Protein AF-A0A9P0JLU2-F1 (afdb_monomer)

Nearest PDB structures (foldseek):
  4q2x-assembly2_B  TM=3.351E-01  e=6.042E-01  Homo sapiens
  4q2t-assembly2_B  TM=3.533E-01  e=6.460E-01  Homo sapiens
  4q2t-assembly1_A  TM=3.492E-01  e=5.285E-01  Homo sapiens
  4r3z-assembly1_B  TM=3.328E-01  e=2.155E+00  Homo sapiens
  5jld-assembly1_A  TM=2.939E-01  e=2.635E+00  Plasmodium falciparum 3D7

Solvent-accessible surface area (backbone atoms only — not comparable to full-atom values): 4879 Å² total; per-residue (Å²): 134,65,65,69,56,57,52,60,74,49,43,71,78,36,63,92,70,84,62,81,90,74,83,89,58,57,74,67,56,49,49,53,50,51,52,44,46,61,74,62,78,45,92,84,38,57,50,74,57,96,82,40,39,37,38,54,47,88,92,75,79,46,72,45,74,49,89,52,77,73,49,51,77,77,107

Structure (mmCIF, N/CA/C/O backbone):
data_AF-A0A9P0JLU2-F1
#
_entry.id   AF-A0A9P0JLU2-F1
#
loop_
_atom_site.group_PDB
_atom_site.id
_atom_site.type_symbol
_atom_site.label_atom_id
_atom_site.label_alt_id
_atom_site.label_comp_id
_atom_site.label_asym_id
_atom_site.label_entity_id
_atom_site.label_seq_id
_atom_site.pdbx_PDB_ins_code
_atom_site.Cartn_x
_atom_site.Cartn_y
_atom_site.Cartn_z
_atom_site.occupancy
_atom_site.B_iso_or_equiv
_atom_site.auth_seq_id
_atom_site.auth_comp_id
_atom_site.auth_asym_id
_atom_site.auth_atom_id
_atom_site.pdbx_PDB_model_num
ATOM 1 N N . MET A 1 1 ? -11.535 -12.698 16.031 1.00 52.44 1 MET A N 1
ATOM 2 C CA . MET A 1 1 ? -11.882 -11.297 15.692 1.00 52.44 1 MET A CA 1
ATOM 3 C C . MET A 1 1 ? -10.602 -10.519 15.411 1.00 52.44 1 MET A C 1
ATOM 5 O O . MET A 1 1 ? -9.752 -10.457 16.287 1.00 52.44 1 MET A O 1
ATOM 9 N N . TYR A 1 2 ? -10.430 -9.954 14.212 1.00 75.12 2 TYR A N 1
ATOM 10 C CA . TYR A 1 2 ? -9.266 -9.115 13.886 1.00 75.12 2 TYR A CA 1
ATOM 11 C C . TYR A 1 2 ? -9.582 -7.643 14.191 1.00 75.12 2 TYR A C 1
ATOM 13 O O . TYR A 1 2 ? -9.952 -6.883 13.302 1.00 75.12 2 TYR A O 1
ATOM 21 N N . TYR A 1 3 ? -9.433 -7.225 15.454 1.00 84.56 3 TYR A N 1
ATOM 22 C CA . TYR A 1 3 ? -9.677 -5.839 15.899 1.00 84.56 3 TYR A CA 1
ATOM 23 C C . TYR A 1 3 ? -8.933 -4.782 15.062 1.00 84.56 3 TYR A C 1
ATOM 25 O O . TYR A 1 3 ? -9.444 -3.686 14.843 1.00 84.56 3 TYR A O 1
ATOM 33 N N . LYS A 1 4 ? -7.755 -5.136 14.530 1.00 84.88 4 LYS A N 1
ATOM 34 C CA . LYS A 1 4 ? -6.971 -4.290 13.616 1.00 84.88 4 LYS A CA 1
ATOM 35 C C . LYS A 1 4 ? -7.739 -3.938 12.336 1.00 84.88 4 LYS A C 1
ATOM 37 O O . LYS A 1 4 ? -7.716 -2.784 11.918 1.00 84.88 4 LYS A O 1
ATOM 42 N N . GLN A 1 5 ? -8.436 -4.912 11.749 1.00 84.56 5 GLN A N 1
ATOM 43 C CA . GLN A 1 5 ? -9.214 -4.712 10.526 1.00 84.56 5 GLN A CA 1
ATOM 44 C C . GLN A 1 5 ? -10.386 -3.767 10.786 1.00 84.56 5 GLN A C 1
ATOM 46 O O . GLN A 1 5 ? -10.561 -2.787 10.071 1.00 84.56 5 GLN A O 1
ATOM 51 N N . LEU A 1 6 ? -11.113 -3.999 11.884 1.00 88.38 6 LEU A N 1
ATOM 52 C CA . LEU A 1 6 ? -12.241 -3.161 12.280 1.00 88.38 6 LEU A CA 1
ATOM 53 C C . LEU A 1 6 ? -11.825 -1.693 12.470 1.00 88.38 6 LEU A C 1
ATOM 55 O O . LEU A 1 6 ? -12.531 -0.792 12.019 1.00 88.38 6 LEU A O 1
ATOM 59 N N . ALA A 1 7 ? -10.672 -1.443 13.098 1.00 88.06 7 ALA A N 1
ATOM 60 C CA . ALA A 1 7 ? -10.139 -0.092 13.267 1.00 88.06 7 ALA A CA 1
ATOM 61 C C . ALA A 1 7 ? -9.778 0.565 11.922 1.00 88.06 7 ALA A C 1
ATOM 63 O O . ALA A 1 7 ? -10.075 1.740 11.706 1.00 88.06 7 ALA A O 1
ATOM 64 N N . TYR A 1 8 ? -9.169 -0.188 11.001 1.00 88.50 8 TYR A N 1
ATOM 65 C CA . TYR A 1 8 ? -8.809 0.322 9.678 1.00 88.50 8 TYR A CA 1
ATOM 66 C C . TYR A 1 8 ? -10.039 0.639 8.819 1.00 88.50 8 TYR A C 1
ATOM 68 O O . TYR A 1 8 ? -10.088 1.698 8.190 1.00 88.50 8 TYR A O 1
ATOM 76 N N . ASP A 1 9 ? -11.054 -0.223 8.840 1.00 88.06 9 ASP A N 1
ATOM 77 C CA . ASP A 1 9 ? -12.299 -0.034 8.087 1.00 88.06 9 ASP A CA 1
ATOM 78 C C . ASP A 1 9 ? -13.077 1.191 8.587 1.00 88.06 9 ASP A C 1
ATOM 80 O O . ASP A 1 9 ? -13.616 1.974 7.798 1.00 88.06 9 ASP A O 1
ATOM 84 N N . ASN A 1 10 ? -13.053 1.422 9.903 1.00 91.12 10 ASN A N 1
ATOM 85 C CA . ASN A 1 10 ? -13.717 2.551 10.548 1.00 91.12 10 ASN A CA 1
ATOM 86 C C . ASN A 1 10 ? -12.852 3.819 10.633 1.00 91.12 10 ASN A C 1
ATOM 88 O O . ASN A 1 10 ? -13.311 4.831 11.160 1.00 91.12 10 ASN A O 1
ATOM 92 N N . LYS A 1 11 ? -11.638 3.847 10.057 1.00 89.69 11 LYS A N 1
ATOM 93 C CA . LYS A 1 11 ? -10.743 5.025 10.111 1.00 89.69 11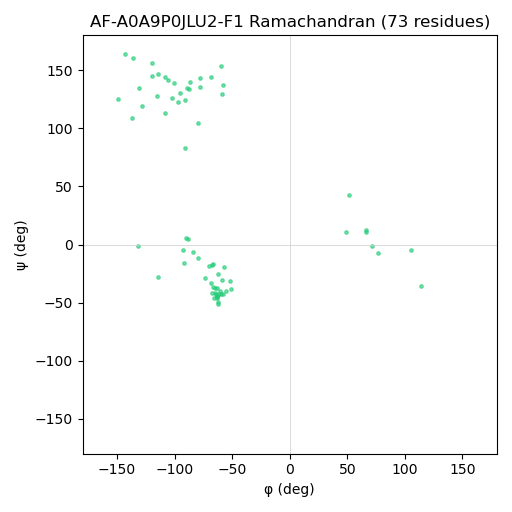 LYS A CA 1
ATOM 94 C C . LYS A 1 11 ? -11.364 6.308 9.548 1.00 89.69 11 LYS A C 1
ATOM 96 O O . LYS A 1 11 ? -10.895 7.402 9.838 1.00 89.69 11 LYS A O 1
ATOM 101 N N . LYS A 1 12 ? -12.422 6.195 8.734 1.00 90.12 12 LYS A N 1
ATOM 102 C CA . LYS A 1 12 ? -13.189 7.345 8.228 1.00 90.12 12 LYS A CA 1
ATOM 103 C C . LYS A 1 12 ? -13.863 8.145 9.348 1.00 90.12 12 LYS A C 1
ATOM 105 O O . LYS A 1 12 ? -14.078 9.336 9.150 1.00 90.12 12 LYS A O 1
ATOM 110 N N . LEU A 1 13 ? -14.152 7.526 10.494 1.00 93.94 13 LEU A N 1
ATOM 111 C CA . LEU A 1 13 ? -14.693 8.202 11.679 1.00 93.94 13 LEU A CA 1
ATOM 112 C C . LEU A 1 13 ? -13.682 9.169 12.316 1.00 93.94 13 LEU A C 1
ATOM 114 O O . LEU A 1 13 ? -14.073 10.054 13.062 1.00 93.94 13 LEU A O 1
ATOM 118 N N . LEU A 1 14 ? -12.393 9.032 11.988 1.00 91.94 14 LEU A N 1
ATOM 119 C CA . LEU A 1 14 ? -11.321 9.927 12.432 1.00 91.94 14 LEU A CA 1
ATOM 120 C C . LEU A 1 14 ? -11.090 11.102 11.468 1.00 91.94 14 LEU A C 1
ATOM 122 O O . LEU A 1 14 ? -10.145 11.871 11.634 1.00 91.94 14 LEU A O 1
ATOM 126 N N . LYS A 1 15 ? -11.920 11.265 10.429 1.00 90.12 15 LYS A N 1
ATOM 127 C CA . LYS A 1 15 ? -11.832 12.461 9.582 1.00 90.12 15 LYS A CA 1
ATOM 128 C C . LYS A 1 15 ? -12.015 13.709 10.451 1.00 90.12 15 LYS A C 1
ATOM 130 O O . LYS A 1 15 ? -12.864 13.733 11.333 1.00 90.12 15 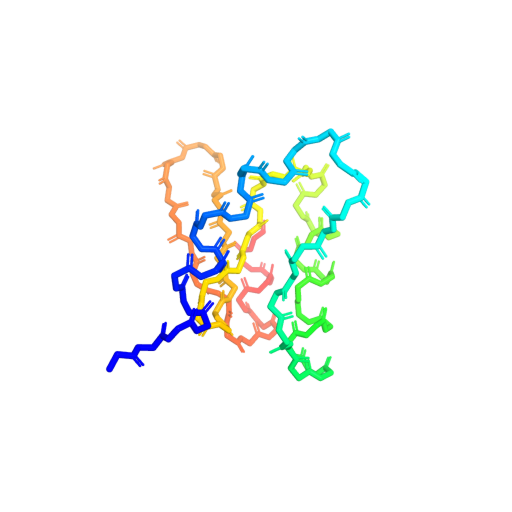LYS A O 1
ATOM 135 N N . SER A 1 16 ? -11.194 14.724 10.195 1.00 91.94 16 SER A N 1
ATOM 136 C CA . SER A 1 16 ? -11.150 15.989 10.946 1.00 91.94 16 SER A CA 1
ATOM 137 C C . SER A 1 16 ? -10.576 15.921 12.369 1.00 91.94 16 SER A C 1
ATOM 139 O O . SER A 1 16 ? -10.423 16.970 12.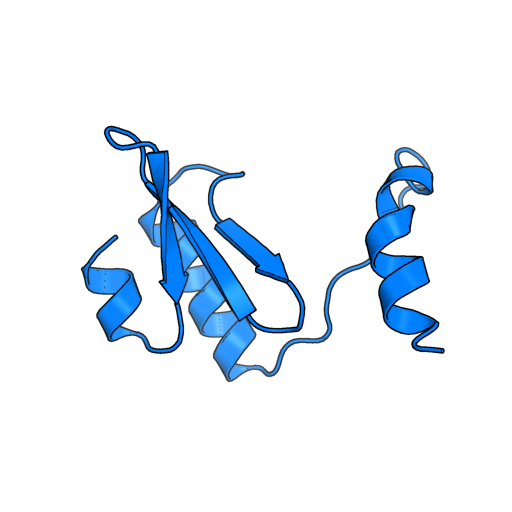982 1.00 91.94 16 SER A O 1
ATOM 141 N N . SER A 1 17 ? -10.174 14.750 12.883 1.00 93.62 17 SER A N 1
ATOM 142 C CA . SER A 1 17 ? -9.491 14.659 14.189 1.00 93.62 17 SER A CA 1
ATOM 143 C C . SER A 1 17 ? -7.976 14.903 14.119 1.00 93.62 17 SER A C 1
ATOM 145 O O . SER A 1 17 ? -7.302 14.912 15.144 1.00 93.62 17 SER A O 1
ATOM 147 N N . GLY A 1 18 ? -7.413 15.040 12.913 1.00 92.69 18 GLY A N 1
ATOM 148 C CA . GLY A 1 18 ? -5.964 15.121 12.683 1.00 92.69 18 GLY A CA 1
ATOM 149 C C . GLY A 1 18 ? -5.232 13.774 12.781 1.00 92.69 18 GLY A C 1
ATOM 150 O O . GLY A 1 18 ? -4.057 13.689 12.427 1.00 92.69 18 GLY A O 1
ATOM 151 N N . MET A 1 19 ? -5.913 12.703 13.201 1.00 91.75 19 MET A N 1
ATOM 152 C CA . MET A 1 19 ? -5.332 11.364 13.299 1.00 91.75 19 MET A CA 1
ATOM 153 C C . MET A 1 19 ? -5.443 10.604 11.975 1.00 91.75 19 MET A C 1
ATOM 155 O O . MET A 1 19 ? -6.473 10.635 11.300 1.00 91.75 19 MET A O 1
ATOM 159 N N . VAL A 1 20 ? -4.391 9.863 11.615 1.00 89.00 20 VAL A N 1
ATOM 160 C CA . VAL A 1 20 ? -4.361 9.044 10.395 1.00 89.00 20 VAL A CA 1
ATOM 161 C C . VAL A 1 20 ? -3.937 7.621 10.731 1.00 89.00 20 VAL A C 1
ATOM 163 O O . VAL A 1 20 ? -2.814 7.389 11.170 1.00 89.00 20 VAL A O 1
ATOM 166 N N . ILE A 1 21 ? -4.813 6.656 10.448 1.00 88.94 21 ILE A N 1
ATOM 167 C CA . ILE A 1 21 ? -4.486 5.228 10.506 1.00 88.94 21 ILE A CA 1
ATOM 168 C C . ILE A 1 21 ? -3.993 4.779 9.127 1.00 88.94 21 ILE A C 1
ATOM 170 O O . ILE A 1 21 ? -4.691 4.934 8.118 1.00 88.94 21 ILE A O 1
ATOM 174 N N . ARG A 1 22 ? -2.793 4.198 9.090 1.00 87.75 22 ARG A N 1
ATOM 175 C CA . ARG A 1 22 ? -2.192 3.570 7.906 1.00 87.75 22 ARG A CA 1
ATOM 176 C C . ARG A 1 22 ? -1.927 2.097 8.191 1.00 87.75 22 ARG A C 1
ATOM 178 O O . ARG A 1 22 ? -1.801 1.710 9.349 1.00 87.75 22 ARG A O 1
ATOM 185 N N . GLU A 1 23 ? -1.863 1.287 7.140 1.00 86.88 23 GLU A N 1
ATOM 186 C CA . GLU A 1 23 ? -1.383 -0.085 7.291 1.00 86.88 23 GLU A CA 1
ATOM 187 C C . GLU A 1 23 ? 0.107 -0.088 7.618 1.00 86.88 23 GLU A C 1
ATOM 189 O O . GLU A 1 23 ? 0.872 0.728 7.097 1.00 86.88 23 GLU A O 1
ATOM 194 N N . ASP A 1 24 ? 0.497 -1.034 8.462 1.00 88.69 24 ASP A N 1
ATOM 195 C CA . ASP A 1 24 ? 1.895 -1.335 8.715 1.00 88.69 24 ASP A CA 1
ATOM 196 C C . ASP A 1 24 ? 2.426 -2.200 7.565 1.00 88.69 24 ASP A C 1
ATOM 198 O O . ASP A 1 24 ? 2.065 -3.370 7.412 1.00 88.69 24 ASP A O 1
ATOM 202 N N . LEU A 1 25 ? 3.212 -1.582 6.686 1.00 88.94 25 LEU A N 1
ATOM 203 C CA . LEU A 1 25 ? 3.796 -2.223 5.515 1.00 88.94 25 LEU A CA 1
ATOM 204 C C . LEU A 1 25 ? 5.283 -2.454 5.751 1.00 88.94 25 LEU A C 1
ATOM 206 O O . LEU A 1 25 ? 5.990 -1.580 6.248 1.00 88.94 25 LEU A O 1
ATOM 210 N N . THR A 1 26 ? 5.791 -3.594 5.279 1.00 92.50 26 THR A N 1
ATOM 211 C CA . THR A 1 26 ? 7.240 -3.812 5.222 1.00 92.50 26 THR A CA 1
ATOM 212 C C . THR A 1 26 ? 7.902 -2.744 4.350 1.00 92.50 26 THR A C 1
ATOM 214 O O . THR A 1 26 ? 7.289 -2.226 3.412 1.00 92.50 26 THR A O 1
ATOM 217 N N . GLN A 1 27 ? 9.180 -2.445 4.605 1.00 92.12 27 GLN A N 1
ATOM 218 C CA . GLN A 1 27 ? 9.937 -1.453 3.826 1.00 92.12 27 GLN A CA 1
ATOM 219 C C . GLN A 1 27 ? 9.850 -1.702 2.313 1.00 92.12 27 GLN A C 1
ATOM 221 O O . GLN A 1 27 ? 9.696 -0.766 1.529 1.00 92.12 27 GLN A O 1
ATOM 226 N N . TYR A 1 28 ? 9.876 -2.973 1.909 1.00 93.12 28 TYR A N 1
ATOM 227 C CA . TYR A 1 28 ? 9.724 -3.380 0.517 1.00 93.12 28 TYR A CA 1
ATOM 228 C C . TYR A 1 28 ? 8.361 -2.987 -0.070 1.00 93.12 28 TYR A C 1
ATOM 230 O O . TYR A 1 28 ? 8.295 -2.355 -1.123 1.00 93.12 28 TYR A O 1
ATOM 238 N N . LYS A 1 29 ? 7.264 -3.302 0.627 1.00 92.06 29 LYS A N 1
ATOM 239 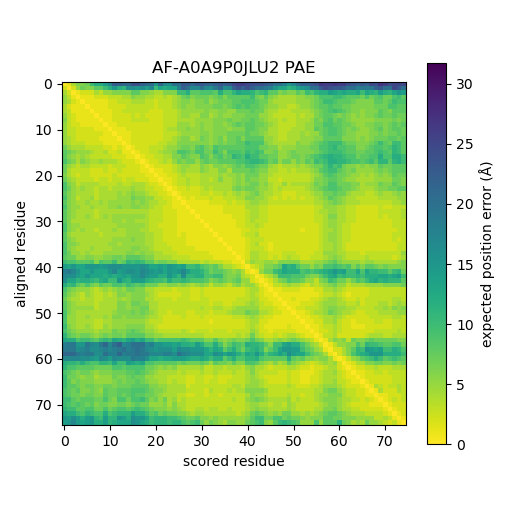C CA . LYS A 1 29 ? 5.913 -2.942 0.175 1.00 92.06 29 LYS A CA 1
ATOM 240 C C . LYS A 1 29 ? 5.691 -1.434 0.195 1.00 92.06 29 LYS A C 1
ATOM 242 O O . LYS A 1 29 ? 5.067 -0.896 -0.712 1.00 92.06 29 LYS A O 1
ATOM 247 N N . LEU A 1 30 ? 6.247 -0.737 1.183 1.00 91.81 30 LEU A N 1
ATOM 248 C CA . LEU A 1 30 ? 6.205 0.721 1.230 1.00 91.81 30 LEU A CA 1
ATOM 249 C C . LEU A 1 30 ? 6.907 1.344 0.013 1.00 91.81 30 LEU A C 1
ATOM 251 O O . LEU A 1 30 ? 6.402 2.320 -0.540 1.00 91.81 30 LEU A O 1
ATOM 255 N N . LYS A 1 31 ? 8.039 0.776 -0.425 1.00 93.00 31 LYS A N 1
ATOM 256 C CA . LYS A 1 31 ? 8.729 1.204 -1.649 1.00 93.00 31 LYS A CA 1
ATOM 257 C C . LYS A 1 31 ? 7.854 0.990 -2.886 1.00 93.00 31 LYS A C 1
ATOM 259 O O . LYS A 1 31 ? 7.605 1.949 -3.606 1.00 93.00 31 LYS A O 1
ATOM 264 N N . LEU A 1 32 ? 7.300 -0.213 -3.063 1.00 92.81 32 LEU A N 1
ATOM 265 C CA . LEU A 1 32 ? 6.385 -0.510 -4.176 1.00 92.81 32 LEU A CA 1
ATOM 266 C C . LEU A 1 32 ? 5.184 0.444 -4.218 1.00 92.81 32 LEU A C 1
ATOM 268 O O . LEU A 1 32 ? 4.783 0.887 -5.291 1.00 92.81 32 LEU A O 1
ATOM 272 N N . LEU A 1 33 ? 4.624 0.785 -3.055 1.00 91.50 33 LEU A N 1
ATOM 273 C CA . LEU A 1 33 ? 3.505 1.718 -2.955 1.00 91.50 33 LEU A CA 1
ATOM 274 C C . LEU A 1 33 ? 3.898 3.117 -3.444 1.00 91.50 33 LEU A C 1
ATOM 276 O O . LEU A 1 33 ? 3.151 3.729 -4.203 1.00 91.50 33 LEU A O 1
ATOM 280 N N . LYS A 1 34 ? 5.065 3.621 -3.027 1.00 90.88 34 LYS A N 1
ATOM 281 C CA . LYS A 1 34 ? 5.576 4.928 -3.466 1.00 90.88 34 LYS A CA 1
ATOM 282 C C . LYS A 1 34 ? 5.841 4.950 -4.969 1.00 90.88 34 LYS A C 1
ATOM 284 O O . LYS A 1 34 ? 5.438 5.904 -5.634 1.00 90.88 34 LYS A O 1
ATOM 289 N N . ASP A 1 35 ? 6.453 3.896 -5.497 1.00 91.56 35 ASP A N 1
ATOM 290 C CA . ASP A 1 35 ? 6.759 3.769 -6.923 1.00 91.56 35 ASP A CA 1
ATOM 291 C C . ASP A 1 35 ? 5.464 3.748 -7.757 1.00 91.56 35 ASP A C 1
ATOM 293 O O . ASP A 1 35 ? 5.339 4.484 -8.735 1.00 91.56 35 ASP A O 1
ATOM 297 N N . ALA A 1 36 ? 4.450 2.993 -7.319 1.00 90.12 36 ALA A N 1
ATOM 298 C CA . ALA A 1 36 ? 3.138 2.945 -7.966 1.00 90.12 36 ALA A CA 1
ATOM 299 C C . ALA A 1 36 ? 2.393 4.291 -7.921 1.00 90.12 36 ALA A C 1
ATOM 301 O O . ALA A 1 36 ? 1.810 4.706 -8.922 1.00 90.12 36 ALA A O 1
ATOM 302 N N . ILE A 1 37 ? 2.420 4.993 -6.780 1.00 90.56 37 ILE A N 1
ATOM 303 C CA . ILE A 1 37 ? 1.828 6.337 -6.648 1.00 90.56 37 ILE A CA 1
ATOM 304 C C . ILE A 1 37 ? 2.519 7.321 -7.596 1.00 90.56 37 ILE A C 1
ATOM 306 O O . ILE A 1 37 ? 1.841 8.105 -8.256 1.00 90.56 37 ILE A O 1
ATOM 310 N N . THR A 1 38 ? 3.849 7.250 -7.684 1.00 89.62 38 THR A N 1
ATOM 311 C CA . THR A 1 38 ? 4.654 8.117 -8.555 1.00 89.62 38 THR A CA 1
ATOM 312 C C . THR A 1 38 ? 4.311 7.872 -10.020 1.00 89.62 38 THR A C 1
ATOM 314 O O . THR A 1 38 ? 4.053 8.816 -10.755 1.00 89.62 38 THR A O 1
ATOM 317 N N . LYS A 1 39 ? 4.228 6.601 -10.430 1.00 87.38 39 LYS A N 1
ATOM 318 C CA . LYS A 1 39 ? 3.935 6.204 -11.812 1.00 87.38 39 LYS A CA 1
ATOM 319 C C . LYS A 1 39 ? 2.549 6.639 -12.291 1.00 87.38 39 LYS A C 1
ATOM 321 O O . LYS A 1 39 ? 2.395 7.006 -13.448 1.00 87.38 39 LYS A O 1
ATOM 326 N N . MET A 1 40 ? 1.546 6.583 -11.417 1.00 83.62 40 MET A N 1
ATOM 327 C CA . MET A 1 40 ? 0.161 6.886 -11.790 1.00 83.62 40 MET A CA 1
ATOM 328 C C . MET A 1 40 ? -0.148 8.385 -11.865 1.00 83.62 40 MET A C 1
ATOM 330 O O . MET A 1 40 ? -1.243 8.732 -12.310 1.00 83.62 40 MET A O 1
ATOM 334 N N . GLU A 1 41 ? 0.749 9.250 -11.367 1.00 76.38 41 GLU A N 1
ATOM 33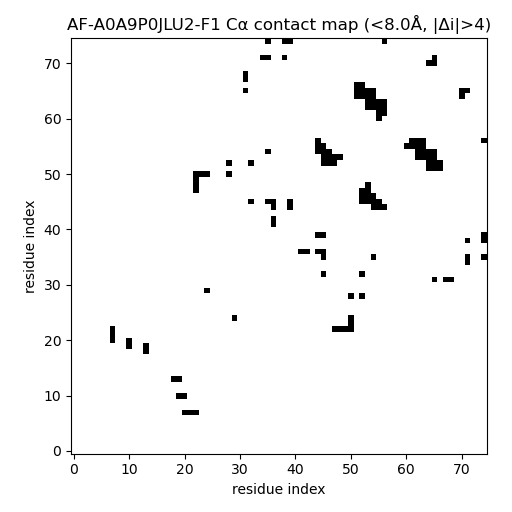5 C CA . GLU A 1 41 ? 0.639 10.725 -11.324 1.00 76.38 41 GLU A CA 1
ATOM 336 C C . GLU A 1 41 ? -0.695 11.274 -10.760 1.00 76.38 41 GLU A C 1
ATOM 338 O O . GLU A 1 41 ? -0.990 12.466 -10.835 1.00 76.38 41 GLU A O 1
ATOM 343 N N . ARG A 1 42 ? -1.536 10.414 -10.168 1.00 69.06 42 ARG A N 1
ATOM 344 C CA . ARG A 1 42 ? -2.888 10.729 -9.694 1.00 69.06 42 ARG A CA 1
ATOM 345 C C . ARG A 1 42 ? -3.138 10.103 -8.333 1.00 69.06 42 ARG A C 1
ATOM 347 O O . ARG A 1 42 ? -3.343 8.892 -8.192 1.00 69.06 42 ARG A O 1
ATOM 354 N N . ASN A 1 43 ? -3.200 10.971 -7.328 1.00 65.19 43 ASN A N 1
ATOM 355 C CA . ASN A 1 43 ? -3.604 10.605 -5.977 1.00 65.19 43 ASN A CA 1
ATOM 356 C C . ASN A 1 43 ? -5.026 10.020 -5.984 1.00 65.19 43 ASN A C 1
ATOM 358 O O . ASN A 1 43 ? -5.948 10.601 -6.552 1.00 65.19 43 ASN A O 1
ATOM 362 N N . GLY A 1 44 ? -5.200 8.856 -5.352 1.00 73.38 44 GLY A N 1
ATOM 363 C CA . GLY A 1 44 ? -6.499 8.185 -5.202 1.00 73.38 44 GLY A CA 1
ATOM 364 C C . GLY A 1 44 ? -6.732 6.962 -6.094 1.00 73.38 44 GLY A C 1
ATOM 365 O O . GLY A 1 44 ? -7.739 6.282 -5.917 1.00 73.38 44 GLY A O 1
ATOM 366 N N . ARG A 1 45 ? -5.809 6.634 -7.010 1.00 84.62 45 ARG A N 1
ATOM 367 C CA . ARG A 1 45 ? -5.873 5.388 -7.807 1.00 84.62 45 ARG A CA 1
ATOM 368 C C . ARG A 1 45 ? -5.143 4.214 -7.196 1.00 84.62 45 ARG A C 1
ATOM 370 O O . ARG A 1 45 ? -5.375 3.091 -7.622 1.00 84.62 45 ARG A O 1
ATOM 377 N N . VAL A 1 46 ? -4.283 4.478 -6.223 1.00 89.94 46 VAL A N 1
ATOM 378 C CA . VAL A 1 46 ? -3.479 3.468 -5.547 1.00 89.94 46 VAL A CA 1
ATOM 379 C C . VAL A 1 46 ? -3.917 3.409 -4.092 1.00 89.94 46 VAL A C 1
ATOM 381 O O . VAL A 1 46 ? -3.978 4.437 -3.416 1.00 89.94 46 VAL A O 1
ATOM 384 N N . TRP A 1 47 ? -4.242 2.216 -3.609 1.00 90.50 47 TRP A N 1
ATOM 385 C CA . TRP A 1 47 ? -4.584 1.989 -2.208 1.00 90.50 47 TRP A CA 1
ATOM 386 C C . TRP A 1 47 ? -4.046 0.648 -1.736 1.00 90.50 47 TRP A C 1
ATOM 388 O O . TRP A 1 47 ? -3.683 -0.219 -2.531 1.00 90.50 47 TRP A O 1
ATOM 398 N N . THR A 1 48 ? -4.008 0.482 -0.420 1.00 91.00 48 THR A N 1
ATOM 399 C CA . THR A 1 48 ? -3.621 -0.775 0.205 1.00 91.00 48 THR A CA 1
ATOM 400 C C . THR A 1 48 ? -4.785 -1.394 0.968 1.00 91.00 48 THR A C 1
ATOM 402 O O . THR A 1 48 ? -5.674 -0.702 1.485 1.00 91.00 48 THR A O 1
ATOM 405 N N . THR A 1 49 ? -4.815 -2.722 0.968 1.00 88.50 49 THR A N 1
ATOM 406 C CA . THR A 1 49 ? -5.756 -3.541 1.731 1.00 88.50 49 THR A CA 1
ATOM 407 C C . THR A 1 49 ? -5.077 -4.845 2.105 1.00 88.50 49 THR A C 1
ATOM 409 O O . THR A 1 49 ? -4.577 -5.553 1.229 1.00 88.50 49 THR A O 1
ATOM 412 N N . ASN A 1 50 ? -5.061 -5.174 3.396 1.00 86.69 50 ASN A N 1
ATOM 413 C CA . ASN A 1 50 ? -4.436 -6.381 3.939 1.00 86.69 50 ASN A CA 1
ATOM 414 C C . ASN A 1 50 ? -2.982 -6.551 3.474 1.00 86.69 50 ASN A C 1
ATOM 416 O O . ASN A 1 50 ? -2.556 -7.622 3.038 1.00 86.69 50 ASN A O 1
ATOM 420 N N . GLY A 1 51 ? -2.227 -5.452 3.479 1.00 86.62 51 GLY A N 1
ATOM 421 C CA . GLY A 1 51 ? -0.847 -5.405 3.010 1.00 86.62 51 GLY A CA 1
ATOM 422 C C . GLY A 1 51 ? -0.677 -5.652 1.508 1.00 86.62 51 GLY A C 1
ATOM 423 O O . GLY A 1 51 ? 0.443 -5.859 1.054 1.00 86.62 51 GLY A O 1
ATOM 424 N N . THR A 1 52 ? -1.748 -5.674 0.724 1.00 90.38 52 THR A N 1
ATOM 425 C CA . THR A 1 52 ? -1.696 -5.769 -0.737 1.00 90.38 52 THR A CA 1
ATOM 426 C C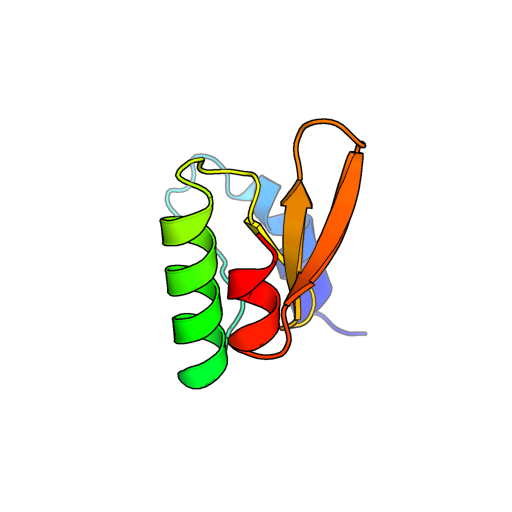 . THR A 1 52 ? -1.900 -4.393 -1.342 1.00 90.38 52 THR A C 1
ATOM 428 O O . THR A 1 52 ? -2.764 -3.650 -0.886 1.00 90.38 52 THR A O 1
ATOM 431 N N . ILE A 1 53 ? -1.131 -4.067 -2.379 1.00 92.38 53 ILE A N 1
ATOM 432 C CA . ILE A 1 53 ? -1.261 -2.811 -3.115 1.00 92.38 53 ILE A CA 1
ATOM 433 C C . ILE A 1 53 ? -2.140 -3.052 -4.341 1.00 92.38 53 ILE A C 1
ATOM 435 O O . ILE A 1 53 ? -1.907 -3.983 -5.114 1.00 92.38 53 ILE A O 1
ATOM 439 N N . PHE A 1 54 ? -3.139 -2.196 -4.518 1.00 91.56 54 PHE A N 1
ATOM 440 C CA . PHE A 1 54 ? -4.043 -2.196 -5.658 1.00 91.56 54 PHE A CA 1
ATOM 441 C C . PHE A 1 54 ? -3.940 -0.874 -6.401 1.00 91.56 54 PHE A C 1
ATOM 443 O O . PHE A 1 54 ? -3.773 0.180 -5.785 1.00 91.56 54 PHE A O 1
ATOM 450 N N . CYS A 1 55 ? -4.069 -0.940 -7.722 1.00 91.00 55 CYS A N 1
ATOM 451 C CA . CYS A 1 55 ? -4.108 0.226 -8.583 1.00 91.00 55 CYS A CA 1
ATOM 452 C C . CYS A 1 55 ? -5.294 0.149 -9.548 1.00 91.00 55 CYS A C 1
ATOM 454 O O . CYS A 1 55 ? -5.536 -0.893 -10.157 1.00 91.00 55 CYS A O 1
ATOM 456 N N . LYS A 1 56 ? -6.030 1.252 -9.698 1.00 88.31 56 LYS A N 1
ATOM 457 C CA . LYS A 1 56 ? -7.116 1.394 -10.673 1.00 88.31 56 LYS A CA 1
ATOM 458 C C . LYS A 1 56 ? -6.617 2.094 -11.934 1.00 88.31 56 LYS A C 1
ATOM 460 O O . LYS A 1 56 ? -6.167 3.238 -11.860 1.00 88.31 56 LYS A O 1
ATOM 465 N N . TYR A 1 57 ? -6.777 1.437 -13.080 1.00 78.81 57 TYR A N 1
ATOM 466 C CA . TYR A 1 57 ? -6.470 2.007 -14.390 1.00 78.81 57 TYR A CA 1
ATOM 467 C C . TYR A 1 57 ? -7.675 2.762 -14.960 1.00 78.81 57 TYR A C 1
ATOM 469 O O . TYR A 1 57 ? -8.804 2.260 -14.927 1.00 78.81 57 TYR A O 1
ATOM 477 N N . ASP A 1 58 ? -7.446 3.970 -15.475 1.00 66.25 58 ASP A N 1
ATOM 478 C CA . ASP A 1 58 ? -8.477 4.693 -16.226 1.00 66.25 58 ASP A CA 1
ATOM 479 C C . ASP A 1 58 ? -8.575 4.124 -17.639 1.00 66.25 58 ASP A C 1
ATOM 481 O O . ASP A 1 58 ? -7.567 3.757 -18.233 1.00 66.25 58 ASP A O 1
ATOM 485 N N . GLY A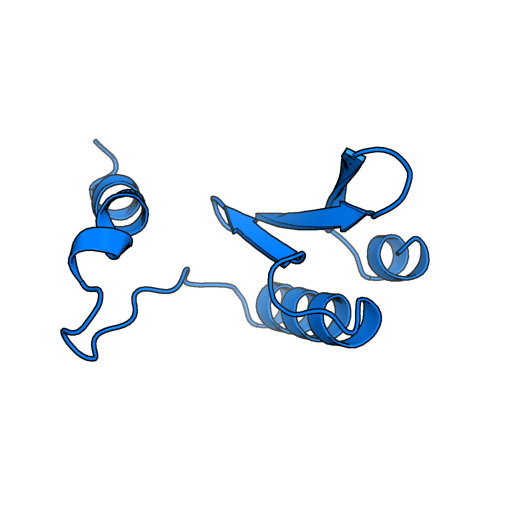 1 59 ? -9.792 4.062 -18.169 1.00 64.31 59 GLY A N 1
ATOM 486 C CA . GLY A 1 59 ? -10.075 3.583 -19.524 1.00 64.31 59 GLY A CA 1
ATOM 487 C C . GLY A 1 59 ? -10.875 2.283 -19.552 1.00 64.31 59 GLY A C 1
ATOM 488 O O . GLY A 1 59 ? -11.767 2.148 -20.377 1.00 64.31 59 GLY A O 1
ATOM 489 N N . GLU A 1 60 ? -10.642 1.368 -18.607 1.00 65.00 60 GLU A N 1
ATOM 490 C CA . GLU A 1 60 ? -11.294 0.043 -18.622 1.00 65.00 60 GLU A CA 1
ATOM 491 C C . GLU A 1 60 ? -11.908 -0.373 -17.274 1.00 65.00 60 GLU A C 1
ATOM 493 O O . GLU A 1 60 ? -12.458 -1.465 -17.152 1.00 65.00 60 GLU A O 1
ATOM 498 N N . GLY A 1 61 ? -11.791 0.457 -16.228 1.00 70.50 61 GLY A N 1
ATOM 499 C CA . GLY A 1 61 ? -12.303 0.131 -14.890 1.00 70.50 61 GLY A CA 1
ATOM 500 C C . GLY A 1 61 ? -11.591 -1.048 -14.211 1.00 70.50 61 GLY A C 1
ATOM 501 O O . GLY A 1 61 ? -12.069 -1.555 -13.196 1.00 70.50 61 GLY A O 1
ATOM 502 N N . ARG A 1 62 ? -10.444 -1.483 -14.747 1.00 80.12 62 ARG A N 1
ATOM 503 C CA . ARG A 1 62 ? -9.680 -2.625 -14.240 1.00 80.12 62 ARG A CA 1
ATOM 504 C C . ARG A 1 62 ? -8.880 -2.231 -13.000 1.00 80.12 62 ARG A C 1
ATOM 506 O O . ARG A 1 62 ? -8.233 -1.183 -12.957 1.00 80.12 62 ARG A O 1
ATOM 513 N N . THR A 1 63 ? -8.929 -3.096 -11.990 1.00 87.56 63 THR A N 1
ATOM 514 C CA . THR A 1 63 ? -8.064 -3.017 -10.808 1.00 87.56 63 THR A CA 1
ATOM 515 C C . THR A 1 63 ? -6.966 -4.056 -10.954 1.00 87.56 63 THR A C 1
ATOM 517 O O . THR A 1 63 ? -7.263 -5.235 -11.141 1.00 87.56 63 THR A O 1
ATOM 520 N N . VAL A 1 64 ? -5.711 -3.635 -10.852 1.00 88.94 64 VAL A N 1
ATOM 521 C CA . VAL A 1 64 ? -4.556 -4.532 -10.872 1.00 88.94 64 VAL A CA 1
ATOM 522 C C . VAL A 1 64 ? -3.930 -4.626 -9.490 1.00 88.94 64 VAL A C 1
ATOM 524 O O . VAL A 1 64 ? -3.890 -3.656 -8.727 1.00 88.94 64 VAL A O 1
ATOM 527 N N . LYS A 1 65 ? -3.452 -5.824 -9.165 1.00 91.88 65 LYS A N 1
ATOM 528 C CA . LYS A 1 65 ? -2.689 -6.102 -7.952 1.00 91.88 65 LYS A CA 1
ATOM 529 C C . LYS A 1 65 ? -1.209 -5.881 -8.251 1.00 91.88 65 LYS A C 1
ATOM 531 O O . LYS A 1 65 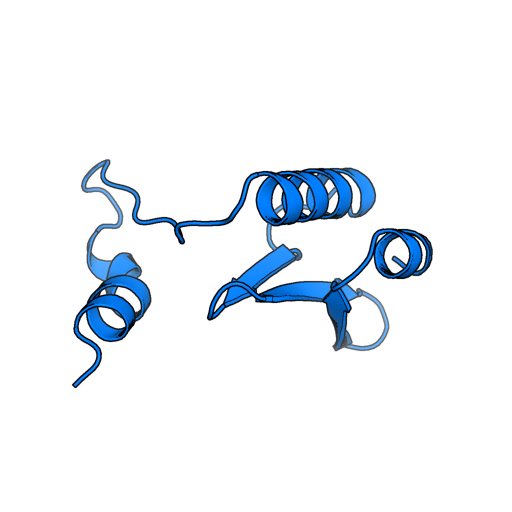? -0.727 -6.348 -9.279 1.00 91.88 65 LYS A O 1
ATOM 536 N N . ILE A 1 66 ? -0.506 -5.193 -7.359 1.00 90.81 66 ILE A N 1
ATOM 537 C CA . ILE A 1 66 ? 0.938 -4.972 -7.466 1.00 90.81 66 ILE A CA 1
ATOM 538 C C . ILE A 1 66 ? 1.617 -5.819 -6.398 1.00 90.81 66 ILE A C 1
ATOM 540 O O . ILE A 1 66 ? 1.467 -5.561 -5.201 1.00 90.81 66 ILE A O 1
ATOM 544 N N . GLU A 1 67 ? 2.369 -6.826 -6.830 1.00 88.94 67 GLU A N 1
ATOM 545 C CA . GLU A 1 67 ? 3.150 -7.684 -5.931 1.00 88.94 67 GLU A CA 1
ATOM 546 C C . GLU A 1 67 ? 4.652 -7.522 -6.147 1.00 88.94 67 GLU A C 1
ATOM 548 O O . GLU A 1 67 ? 5.436 -7.685 -5.211 1.00 88.94 67 GLU A O 1
ATOM 553 N N . LYS A 1 68 ? 5.049 -7.165 -7.370 1.00 91.31 68 LYS A N 1
ATOM 554 C CA . LYS A 1 68 ? 6.444 -7.030 -7.789 1.00 91.31 68 LYS A CA 1
ATOM 555 C C . LYS A 1 68 ? 6.658 -5.760 -8.618 1.00 91.31 68 LYS A C 1
ATOM 557 O O . LYS A 1 68 ? 5.711 -5.237 -9.207 1.00 91.31 68 LYS A O 1
ATOM 562 N N . PRO A 1 69 ? 7.910 -5.283 -8.744 1.00 87.88 69 PRO A N 1
ATOM 563 C CA . PRO A 1 69 ? 8.218 -4.072 -9.502 1.00 87.88 69 PRO A CA 1
ATOM 564 C C . PRO A 1 69 ? 7.796 -4.148 -10.975 1.00 87.88 69 PRO A C 1
ATOM 566 O O . PRO A 1 69 ? 7.424 -3.140 -11.562 1.00 87.88 69 PRO A O 1
ATOM 569 N N . SER A 1 70 ? 7.804 -5.341 -11.578 1.00 87.81 70 SER A N 1
ATOM 570 C CA . SER A 1 70 ? 7.388 -5.519 -12.973 1.00 87.81 70 SER A CA 1
ATOM 571 C C . SER A 1 70 ? 5.888 -5.335 -13.202 1.00 87.81 70 SER A C 1
ATOM 573 O O . SER A 1 70 ? 5.486 -5.088 -14.336 1.00 87.81 70 SER A O 1
ATOM 575 N N . ASP A 1 71 ? 5.063 -5.404 -12.155 1.00 86.00 71 ASP A N 1
ATOM 576 C CA . ASP A 1 71 ? 3.641 -5.075 -12.264 1.00 86.00 71 ASP A CA 1
ATOM 577 C C . ASP A 1 71 ? 3.442 -3.559 -12.387 1.00 86.00 71 ASP A C 1
ATOM 579 O O . ASP A 1 71 ? 2.518 -3.120 -13.061 1.00 86.00 71 ASP A O 1
ATOM 583 N N . ILE A 1 72 ? 4.350 -2.759 -11.811 1.00 84.69 72 ILE A N 1
ATOM 584 C CA . ILE A 1 72 ? 4.336 -1.292 -11.916 1.00 84.69 72 ILE A C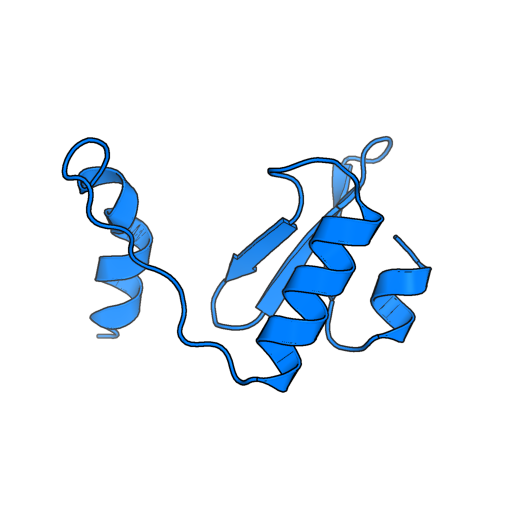A 1
ATOM 585 C C . ILE A 1 72 ? 4.653 -0.844 -13.344 1.00 84.69 72 ILE A C 1
ATOM 587 O O . ILE A 1 72 ? 4.097 0.139 -13.809 1.00 84.69 72 ILE A O 1
ATOM 591 N N . ALA A 1 73 ? 5.501 -1.575 -14.072 1.00 80.31 73 ALA A N 1
ATOM 592 C CA . ALA A 1 73 ? 5.807 -1.264 -15.471 1.00 80.31 73 ALA A CA 1
ATOM 593 C C . ALA A 1 73 ? 4.608 -1.457 -16.421 1.00 80.31 73 ALA A C 1
ATOM 595 O O . ALA A 1 73 ? 4.645 -0.978 -17.550 1.00 80.31 73 ALA A O 1
ATOM 596 N N . LYS A 1 74 ? 3.573 -2.180 -15.974 1.00 72.38 74 LYS A N 1
ATOM 597 C CA . LYS A 1 74 ? 2.319 -2.399 -16.711 1.00 72.38 74 LYS A CA 1
ATOM 598 C C . LYS A 1 74 ? 1.242 -1.367 -16.356 1.00 72.38 74 LYS A C 1
ATOM 600 O O . LYS A 1 74 ? 0.160 -1.420 -16.937 1.00 72.38 74 LYS A O 1
ATOM 605 N N . LEU A 1 75 ? 1.530 -0.496 -15.384 1.00 73.62 75 LEU A N 1
ATOM 606 C CA . LEU A 1 75 ? 0.774 0.717 -15.083 1.00 73.62 75 LEU A CA 1
ATOM 607 C C . LEU A 1 75 ? 1.295 1.855 -15.965 1.00 73.62 75 LEU A C 1
ATOM 609 O O . LEU A 1 75 ? 0.484 2.702 -16.376 1.00 73.62 75 LEU A O 1
#

Secondary structure (DSSP, 8-state):
--HHHHHHHGGGGGTTSS--------HHHHHHHHHHHHHH-STTSEEEETTEEEEEPTTT--EEEE-SHHHHTT-

Sequence (75 aa):
MYYKQLAYDNKKLLKSSGMVIREDLTQYKLKLLKDAITKMERNGRVWTTNGTIFCKYDGEGRTVKIEKPSDIAKL

Foldseek 3Di:
DPVVQVCVVCQVVCVPVPDDDDDDEDPVLVVQQVLLCVLVVDPPQWDDDPNWIWGADPPPRDIDTDDDPVSSVVD

Organism: Acanthoscelides obtectus (NCBI:txid200917)

Radius of gyration: 13.62 Å; Cα contacts (8 Å, |Δi|>4): 73; chains: 1; bounding box: 25×27×35 Å

Mean predicted aligned error: 5.59 Å

pLDDT: mean 85.83, std 8.46, range [52.44, 93.94]